Protein AF-A0A5K1BK14-F1 (afdb_monomer)

Foldseek 3Di:
DVLQVCVLVVHDDDDDDDPPPCPVVSVVSSCVSCVVVVHDDDDDDPDPVVVVVVVVVVD

Sequence (59 aa):
RLAIEAFLRGLSVVVSAPTSSGKTLIAETAAASTLIRGRRLFYTTPLKALSNQKYREFR

Secondary structure (DSSP, 8-state):
-HHHHHHHTT--------TTSSHHHHHHHHHHHHHHTT-----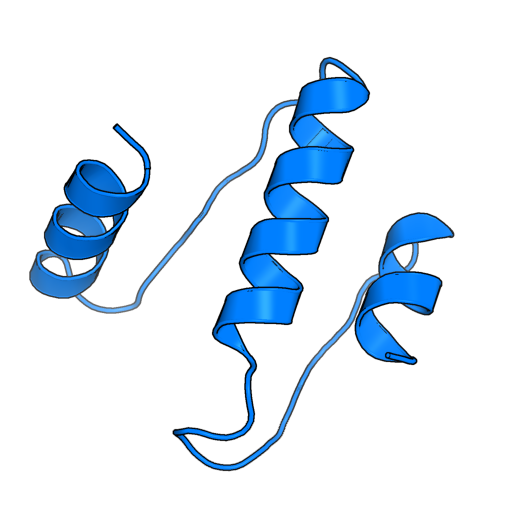--SSHHHHHHHHHHT-

Structure (mmCIF, N/CA/C/O backbone):
data_AF-A0A5K1BK14-F1
#
_entry.id   AF-A0A5K1BK14-F1
#
loop_
_atom_site.group_PDB
_atom_site.id
_atom_site.type_symbol
_atom_site.label_atom_id
_atom_site.label_alt_id
_atom_site.label_comp_id
_atom_site.label_asym_id
_atom_site.label_entity_id
_atom_site.label_seq_id
_atom_site.pdbx_PDB_ins_code
_atom_site.Cartn_x
_atom_site.Cartn_y
_atom_site.Cartn_z
_atom_site.occupancy
_atom_site.B_iso_or_equiv
_atom_site.auth_seq_id
_atom_site.auth_comp_id
_atom_site.auth_asym_id
_atom_site.auth_atom_id
_atom_site.pdbx_PDB_model_num
ATOM 1 N N . ARG A 1 1 ? -6.873 4.474 -12.971 1.00 83.25 1 ARG A N 1
ATOM 2 C CA . ARG A 1 1 ? -8.298 4.859 -12.827 1.00 83.25 1 ARG A CA 1
ATOM 3 C C . ARG A 1 1 ? -9.188 3.661 -12.491 1.00 83.25 1 ARG A C 1
ATOM 5 O O . ARG A 1 1 ? -9.721 3.652 -11.394 1.00 83.25 1 ARG A O 1
ATOM 12 N N . LEU A 1 2 ? -9.243 2.621 -13.334 1.00 94.69 2 LEU A N 1
ATOM 13 C CA . LEU A 1 2 ? -10.046 1.405 -13.091 1.00 94.69 2 LEU A CA 1
ATOM 14 C C . LEU A 1 2 ? -9.840 0.778 -11.698 1.00 94.69 2 LEU A C 1
ATOM 16 O O . LEU A 1 2 ? -10.804 0.464 -11.015 1.00 94.69 2 LEU A O 1
ATOM 20 N N . ALA A 1 3 ? -8.586 0.669 -11.244 1.00 96.25 3 ALA A N 1
ATOM 21 C CA . ALA A 1 3 ? -8.256 0.148 -9.914 1.00 96.25 3 ALA A CA 1
ATOM 22 C C . ALA A 1 3 ? -8.899 0.944 -8.761 1.00 96.25 3 ALA A C 1
ATOM 24 O O . ALA A 1 3 ? -9.379 0.360 -7.796 1.00 96.25 3 ALA A O 1
ATOM 25 N N . ILE A 1 4 ? -8.938 2.274 -8.871 1.00 95.81 4 ILE A N 1
ATOM 26 C CA . ILE A 1 4 ? -9.544 3.144 -7.855 1.00 95.81 4 ILE A CA 1
ATOM 27 C C . ILE A 1 4 ? -11.061 2.956 -7.864 1.00 95.81 4 ILE A C 1
ATOM 29 O O . ILE A 1 4 ? -11.664 2.757 -6.816 1.00 95.81 4 ILE A O 1
ATOM 33 N N . GLU A 1 5 ? -11.680 2.970 -9.044 1.00 96.69 5 GLU A N 1
ATOM 34 C CA . GLU A 1 5 ? -13.129 2.792 -9.188 1.00 96.69 5 GLU A CA 1
ATOM 35 C C . GLU A 1 5 ? -13.590 1.423 -8.662 1.00 96.69 5 GLU A C 1
ATOM 37 O O . GLU A 1 5 ? -14.581 1.349 -7.935 1.00 96.69 5 GLU A O 1
ATOM 42 N N . ALA A 1 6 ? -12.847 0.351 -8.957 1.00 97.25 6 ALA A N 1
ATOM 43 C CA . ALA A 1 6 ? -13.112 -0.985 -8.427 1.00 97.25 6 ALA A CA 1
ATOM 44 C C . ALA A 1 6 ? -13.007 -1.024 -6.892 1.00 97.25 6 ALA A C 1
ATOM 46 O O . ALA A 1 6 ? -13.918 -1.525 -6.229 1.00 97.25 6 ALA A O 1
ATOM 47 N N . PHE A 1 7 ? -11.957 -0.426 -6.318 1.00 96.38 7 PHE A N 1
ATOM 48 C CA . PHE A 1 7 ? -11.802 -0.328 -4.866 1.00 96.38 7 PHE A CA 1
ATOM 49 C C . PHE A 1 7 ? -12.951 0.454 -4.209 1.00 96.38 7 PHE A C 1
ATOM 51 O O . PHE A 1 7 ? -13.509 0.017 -3.203 1.00 96.38 7 PHE A O 1
ATOM 58 N N . LEU A 1 8 ? -13.363 1.588 -4.789 1.00 95.12 8 LEU A N 1
ATOM 59 C CA . LEU A 1 8 ? -14.449 2.418 -4.250 1.00 95.12 8 LEU A CA 1
ATOM 60 C C . LEU A 1 8 ? -15.799 1.687 -4.215 1.00 95.12 8 LEU A C 1
ATOM 62 O O . LEU A 1 8 ? -16.599 1.955 -3.312 1.00 95.12 8 LEU A O 1
ATOM 66 N N . ARG A 1 9 ? -16.014 0.744 -5.143 1.00 96.56 9 ARG A N 1
ATOM 67 C CA . ARG A 1 9 ? -17.163 -0.181 -5.184 1.00 96.56 9 ARG A CA 1
ATOM 68 C C . ARG A 1 9 ? -17.060 -1.339 -4.182 1.00 96.56 9 ARG A C 1
ATOM 70 O O . ARG A 1 9 ? -17.973 -2.152 -4.112 1.00 96.56 9 ARG A O 1
ATOM 77 N N . GLY A 1 10 ? -15.983 -1.413 -3.400 1.00 94.69 10 GLY A N 1
ATOM 78 C CA . GLY A 1 10 ? -15.772 -2.443 -2.381 1.00 94.69 10 GLY A CA 1
ATOM 79 C C . GLY A 1 10 ? -15.127 -3.728 -2.901 1.00 94.69 10 GLY A C 1
ATOM 80 O O . GLY A 1 10 ? -15.155 -4.733 -2.198 1.00 94.69 10 GLY A O 1
ATOM 81 N N . LEU A 1 11 ? -14.554 -3.715 -4.108 1.00 97.44 11 LEU A N 1
ATOM 82 C CA . LEU A 1 11 ? -13.857 -4.870 -4.671 1.00 97.44 11 LEU A CA 1
ATOM 83 C C . LEU A 1 11 ? -12.382 -4.890 -4.249 1.00 97.44 11 LEU A C 1
ATOM 85 O O . LEU A 1 11 ? -11.740 -3.846 -4.117 1.00 97.44 11 LEU A O 1
ATOM 89 N N . SER A 1 12 ? -11.826 -6.092 -4.111 1.00 96.31 12 SER A N 1
ATOM 90 C CA . SER A 1 12 ? -10.381 -6.295 -3.975 1.00 96.31 12 SER A CA 1
ATOM 91 C C . SER A 1 12 ? -9.680 -6.078 -5.315 1.00 96.31 12 SER A C 1
ATOM 93 O O . SER A 1 12 ? -10.186 -6.485 -6.361 1.00 96.31 12 SER A O 1
ATOM 95 N N . VAL A 1 13 ? -8.498 -5.456 -5.293 1.00 96.31 13 VAL A N 1
ATOM 96 C CA . VAL A 1 13 ? -7.758 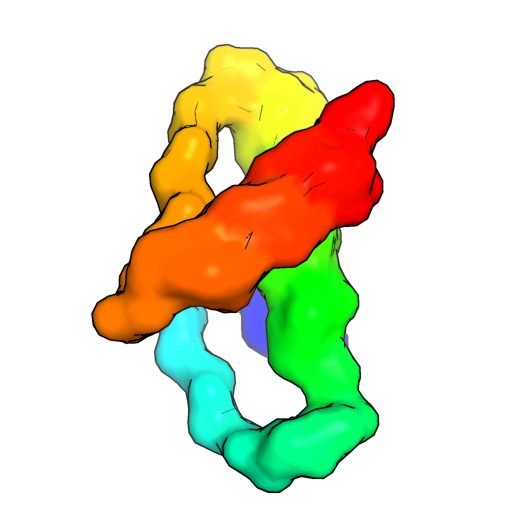-5.089 -6.508 1.00 96.31 13 VAL A CA 1
ATOM 97 C C . VAL A 1 13 ? -6.302 -5.524 -6.405 1.00 96.31 13 VAL A C 1
ATOM 99 O O . VAL A 1 13 ? -5.636 -5.250 -5.409 1.00 96.31 13 VAL A O 1
ATOM 102 N N . VAL A 1 14 ? -5.792 -6.142 -7.471 1.00 95.56 14 VAL A N 1
ATOM 103 C CA . VAL A 1 14 ? -4.362 -6.405 -7.675 1.00 95.56 14 VAL A CA 1
ATOM 104 C C . VAL A 1 14 ? -3.874 -5.513 -8.810 1.00 95.56 14 VAL A C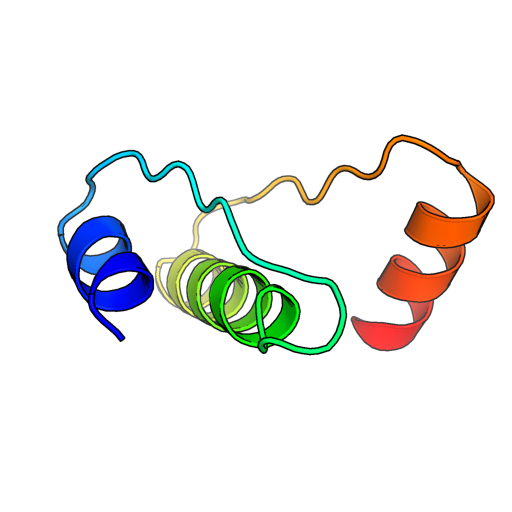 1
ATOM 106 O O . VAL A 1 14 ? -4.481 -5.472 -9.878 1.00 95.56 14 VAL A O 1
ATOM 109 N N . VAL A 1 15 ? -2.780 -4.784 -8.586 1.00 94.62 15 VAL A N 1
ATOM 110 C CA . VAL A 1 15 ? -2.209 -3.872 -9.584 1.00 94.62 15 VAL A CA 1
ATOM 111 C C . VAL A 1 15 ? -0.813 -4.338 -9.966 1.00 94.62 15 VAL A C 1
ATOM 113 O O . VAL A 1 15 ? 0.127 -4.204 -9.185 1.00 94.62 15 VAL A O 1
ATOM 116 N N . SER A 1 16 ? -0.666 -4.810 -11.203 1.00 94.75 16 SER A N 1
ATOM 117 C CA . SER A 1 16 ? 0.635 -5.036 -11.831 1.00 94.75 16 SER A CA 1
ATOM 118 C C . SER A 1 16 ? 0.934 -3.902 -12.807 1.00 94.75 16 SER A C 1
ATOM 120 O O . SER A 1 16 ? 0.128 -3.589 -13.676 1.00 94.75 16 SER A O 1
ATOM 122 N N . ALA A 1 17 ? 2.074 -3.243 -12.627 1.00 92.06 17 ALA A N 1
ATOM 123 C CA . ALA A 1 17 ? 2.575 -2.211 -13.536 1.00 92.06 17 ALA A CA 1
ATOM 124 C C . ALA A 1 17 ? 4.097 -2.041 -13.316 1.00 92.06 17 ALA A C 1
ATOM 126 O O . ALA A 1 17 ? 4.631 -2.590 -12.346 1.00 92.06 17 ALA A O 1
ATOM 127 N N . PRO A 1 18 ? 4.803 -1.232 -14.108 1.00 93.50 18 PRO A N 1
ATOM 128 C CA . PRO A 1 18 ? 6.165 -0.801 -13.783 1.00 93.50 18 PRO A CA 1
ATOM 129 C C . PRO A 1 18 ? 6.241 0.133 -12.557 1.00 93.50 18 PRO A C 1
ATOM 131 O O . PRO A 1 18 ? 5.228 0.661 -12.072 1.00 93.50 18 PRO A O 1
ATOM 134 N N . THR A 1 19 ? 7.445 0.326 -12.012 1.00 89.06 19 THR A N 1
ATOM 135 C CA . THR A 1 19 ? 7.734 1.439 -11.089 1.00 89.06 19 THR A CA 1
ATOM 136 C C . THR A 1 19 ? 7.536 2.774 -11.820 1.00 89.06 19 THR A C 1
ATOM 138 O O . THR A 1 19 ? 7.559 2.828 -13.045 1.00 89.06 19 THR A O 1
ATOM 141 N N . SER A 1 20 ? 7.255 3.857 -11.089 1.00 87.81 20 SER A N 1
ATOM 142 C CA . SER A 1 20 ? 6.890 5.174 -11.658 1.00 87.81 20 SER A CA 1
ATOM 143 C C . SER A 1 20 ? 5.524 5.257 -12.376 1.00 87.81 20 SER A C 1
ATOM 145 O O . SER A 1 20 ? 5.040 6.345 -12.660 1.00 87.81 20 SER A O 1
ATOM 147 N N . SER A 1 21 ? 4.799 4.149 -12.578 1.00 91.00 21 SER A N 1
ATOM 148 C CA . SER A 1 21 ? 3.468 4.159 -13.228 1.00 91.00 21 SER A CA 1
ATOM 149 C C . SER A 1 21 ? 2.295 4.594 -12.327 1.00 91.00 21 SER A C 1
ATOM 151 O O . SER A 1 21 ? 1.143 4.283 -12.619 1.00 91.00 21 SER A O 1
ATOM 153 N N . GLY A 1 22 ? 2.559 5.255 -11.196 1.00 86.75 22 GLY A N 1
ATOM 154 C CA . GLY A 1 22 ? 1.503 5.815 -10.340 1.00 86.75 22 GLY A CA 1
ATOM 155 C C . GLY A 1 22 ? 0.775 4.830 -9.412 1.00 86.75 22 GLY A C 1
ATOM 156 O O . GLY A 1 22 ? -0.335 5.120 -8.974 1.00 86.75 22 GLY A O 1
ATOM 157 N N . LYS A 1 23 ? 1.371 3.680 -9.051 1.00 93.12 23 LYS A N 1
ATOM 158 C CA . LYS A 1 23 ? 0.773 2.775 -8.037 1.00 93.12 23 LYS A CA 1
ATOM 159 C C . LYS A 1 23 ? 0.545 3.459 -6.693 1.00 93.12 23 LYS A C 1
ATOM 161 O O . LYS A 1 23 ? -0.425 3.152 -6.009 1.00 93.12 23 LYS A O 1
ATOM 166 N N . THR A 1 24 ? 1.444 4.373 -6.331 1.00 90.75 24 THR A N 1
ATOM 167 C CA . THR A 1 24 ? 1.368 5.145 -5.091 1.00 90.75 24 THR A CA 1
ATOM 168 C C . THR A 1 24 ? 0.048 5.906 -5.003 1.00 90.75 24 THR A C 1
ATOM 170 O O . THR A 1 24 ? -0.652 5.762 -4.009 1.00 90.75 24 THR A O 1
ATOM 173 N N . LEU A 1 25 ? -0.365 6.566 -6.093 1.00 91.75 25 LEU A N 1
ATOM 174 C CA . LEU A 1 25 ? -1.633 7.296 -6.170 1.00 91.75 25 LEU A CA 1
ATOM 175 C C . LEU A 1 25 ? -2.848 6.392 -5.908 1.00 91.75 25 LEU A C 1
ATOM 177 O O . LEU A 1 25 ? -3.816 6.811 -5.276 1.00 91.75 25 LEU A O 1
ATOM 181 N N . ILE A 1 26 ? -2.810 5.140 -6.379 1.00 94.12 26 ILE A N 1
ATOM 182 C CA . ILE A 1 26 ? -3.889 4.171 -6.137 1.00 94.12 26 ILE A CA 1
ATOM 183 C C . ILE A 1 26 ? -4.000 3.881 -4.637 1.00 94.12 26 ILE A C 1
ATOM 185 O O . ILE A 1 26 ? -5.099 3.931 -4.085 1.00 94.12 26 ILE A O 1
ATOM 189 N N . ALA A 1 27 ? -2.871 3.616 -3.979 1.00 91.81 27 ALA A N 1
ATOM 190 C CA . ALA A 1 27 ? -2.838 3.330 -2.549 1.00 91.81 27 ALA A CA 1
ATOM 191 C C . ALA A 1 27 ? -3.233 4.552 -1.699 1.00 91.81 27 ALA A C 1
ATOM 193 O O . ALA A 1 27 ? -3.991 4.402 -0.746 1.00 91.81 27 ALA A O 1
ATOM 194 N N . GLU A 1 28 ? -2.789 5.756 -2.067 1.00 91.44 28 GLU A N 1
ATOM 195 C CA . GLU A 1 28 ? -3.148 7.014 -1.392 1.00 91.44 28 GLU A CA 1
ATOM 196 C C . GLU A 1 28 ? -4.643 7.320 -1.516 1.00 91.44 28 GLU A C 1
ATOM 198 O O . GLU A 1 28 ? -5.298 7.634 -0.523 1.00 91.44 28 GLU A O 1
ATOM 203 N N . THR A 1 29 ? -5.218 7.142 -2.709 1.00 93.62 29 T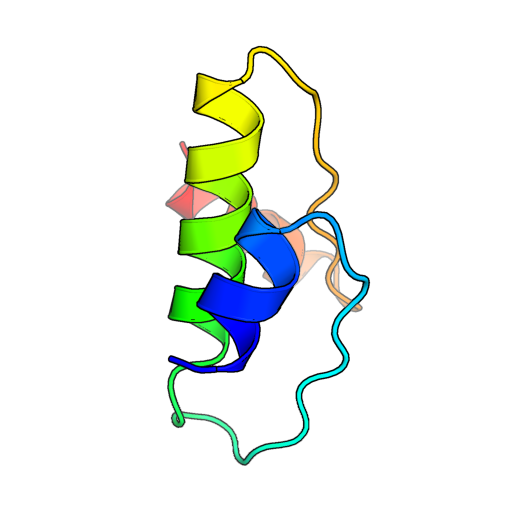HR A N 1
ATOM 204 C CA . THR A 1 29 ? -6.659 7.346 -2.925 1.00 93.62 29 THR A CA 1
ATOM 205 C C . THR A 1 29 ? -7.488 6.337 -2.126 1.00 93.62 29 THR A C 1
ATOM 207 O O . THR A 1 29 ? -8.493 6.697 -1.508 1.00 93.62 29 THR A O 1
ATOM 210 N N . ALA A 1 30 ? -7.058 5.071 -2.100 1.00 94.12 30 ALA A N 1
ATOM 211 C CA . ALA A 1 30 ? -7.694 4.035 -1.292 1.00 94.12 30 ALA A CA 1
ATOM 212 C C . ALA A 1 30 ? -7.605 4.354 0.210 1.00 94.12 30 ALA A C 1
ATOM 214 O O . ALA A 1 30 ? -8.594 4.201 0.935 1.00 94.12 30 ALA A O 1
ATOM 215 N N . ALA A 1 31 ? -6.452 4.850 0.669 1.00 92.69 31 ALA A N 1
ATOM 216 C CA . ALA A 1 31 ? -6.248 5.235 2.057 1.00 92.69 31 ALA A CA 1
ATOM 217 C C . ALA A 1 31 ? -7.163 6.400 2.459 1.00 92.69 31 ALA A C 1
ATOM 219 O O . ALA A 1 31 ? -7.933 6.270 3.411 1.00 92.69 31 ALA A O 1
ATOM 220 N N . ALA A 1 32 ? -7.163 7.487 1.682 1.00 92.50 32 ALA A N 1
ATOM 221 C CA . ALA A 1 32 ? -8.013 8.653 1.915 1.00 92.50 32 ALA A CA 1
ATOM 222 C C . ALA A 1 32 ? -9.503 8.276 1.955 1.00 92.50 32 ALA A C 1
ATOM 224 O O . ALA A 1 32 ? -10.209 8.629 2.898 1.00 92.50 32 ALA A O 1
ATOM 225 N N . SER A 1 33 ? -9.981 7.487 0.985 1.00 94.69 33 SER A N 1
ATOM 226 C CA . SER A 1 33 ? -11.377 7.031 0.960 1.00 94.69 33 SER A CA 1
ATOM 227 C C . SER A 1 33 ? -11.744 6.187 2.186 1.00 94.69 33 SER A C 1
ATOM 229 O O . SER A 1 33 ? -12.844 6.318 2.725 1.00 94.69 33 SER A O 1
ATOM 231 N N . THR A 1 34 ? -10.825 5.339 2.653 1.00 94.94 34 THR A N 1
ATOM 232 C CA . THR A 1 34 ? -11.051 4.491 3.832 1.00 94.94 34 THR A CA 1
ATOM 233 C C . THR A 1 34 ? -11.152 5.325 5.110 1.00 94.94 34 THR A C 1
ATOM 235 O O . THR A 1 34 ? -12.060 5.092 5.912 1.00 94.94 34 THR A O 1
ATOM 238 N N . LEU A 1 35 ? -10.284 6.330 5.263 1.00 93.06 35 LEU A N 1
ATOM 239 C CA . LEU A 1 35 ? -10.301 7.257 6.398 1.00 93.06 35 LEU A CA 1
ATOM 240 C C . LEU A 1 35 ? -11.562 8.131 6.412 1.00 93.06 35 LEU A C 1
ATOM 242 O O . LEU A 1 35 ? -12.188 8.262 7.460 1.00 93.06 35 LEU A O 1
ATOM 246 N N . ILE A 1 36 ? -11.989 8.658 5.256 1.00 94.88 36 ILE A N 1
ATOM 247 C CA . ILE A 1 36 ? -13.239 9.435 5.124 1.00 94.88 36 ILE A CA 1
ATOM 248 C C . ILE A 1 36 ? -14.457 8.606 5.554 1.00 94.88 36 ILE A C 1
ATOM 250 O O . ILE A 1 36 ? -15.393 9.129 6.150 1.00 94.88 36 ILE A O 1
ATOM 254 N N . ARG A 1 37 ? -14.439 7.293 5.300 1.00 95.44 37 ARG A N 1
ATOM 255 C CA . ARG A 1 37 ? -15.488 6.359 5.741 1.00 95.44 37 ARG A CA 1
ATOM 256 C C . ARG A 1 37 ? -15.389 5.986 7.231 1.00 95.44 37 ARG A C 1
ATOM 258 O O . ARG A 1 37 ? -16.107 5.088 7.663 1.00 95.44 37 ARG A O 1
ATOM 265 N N . GLY A 1 38 ? 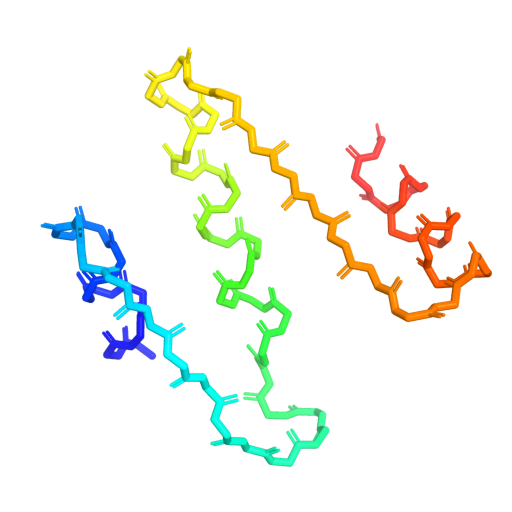-14.489 6.602 8.003 1.00 96.25 38 GLY A N 1
ATOM 266 C CA . GLY A 1 38 ? -14.270 6.300 9.422 1.00 96.25 38 GLY A CA 1
ATOM 267 C C . GLY A 1 38 ? -13.704 4.899 9.675 1.00 96.25 38 GLY A C 1
ATOM 268 O O . GLY A 1 38 ? -13.843 4.360 10.772 1.00 96.25 38 GLY A O 1
ATOM 269 N N . ARG A 1 39 ? -13.101 4.267 8.658 1.00 96.06 39 ARG A N 1
ATOM 270 C CA . ARG A 1 39 ? -12.553 2.908 8.751 1.00 96.06 39 ARG A CA 1
ATOM 271 C C . ARG A 1 39 ? -11.040 2.948 8.938 1.00 96.06 39 ARG A C 1
ATOM 273 O O . ARG A 1 39 ? -10.362 3.915 8.603 1.00 96.06 39 ARG A O 1
ATOM 280 N N . ARG A 1 40 ? -10.504 1.849 9.465 1.00 94.19 40 ARG A N 1
ATOM 281 C CA . ARG A 1 40 ? -9.061 1.643 9.638 1.00 94.19 40 ARG A CA 1
ATOM 282 C C . ARG A 1 40 ? -8.477 0.985 8.390 1.00 94.19 40 ARG A C 1
ATOM 284 O O . ARG A 1 40 ? -9.163 0.214 7.721 1.00 94.19 40 ARG A O 1
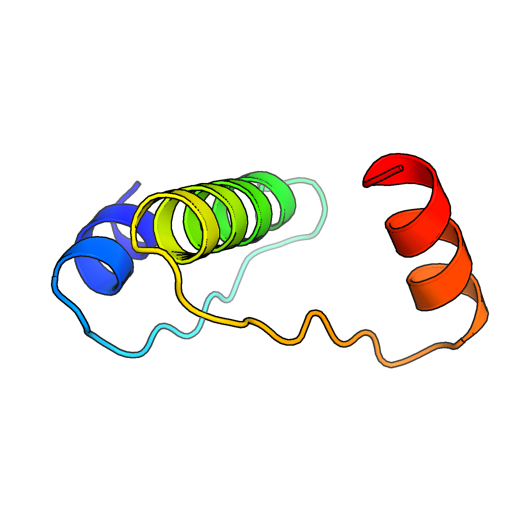ATOM 291 N N . LEU A 1 41 ? -7.208 1.261 8.113 1.00 93.88 41 LEU A N 1
ATOM 292 C CA . LEU A 1 41 ? -6.453 0.652 7.020 1.00 93.88 41 LEU A CA 1
ATOM 293 C C . LEU A 1 41 ? -5.051 0.262 7.487 1.00 93.88 41 LEU A C 1
ATOM 295 O O . LEU A 1 41 ? -4.510 0.867 8.412 1.00 93.88 41 LEU A O 1
ATOM 299 N N . PHE A 1 42 ? -4.460 -0.720 6.813 1.00 93.44 42 PHE A N 1
ATOM 300 C CA . PHE A 1 42 ? -3.064 -1.102 6.997 1.00 93.44 42 PHE A CA 1
ATOM 301 C C . PHE A 1 42 ? -2.300 -0.834 5.703 1.00 93.44 42 PHE A C 1
ATOM 303 O O . PHE A 1 42 ? -2.689 -1.315 4.641 1.00 93.44 42 PHE A O 1
ATOM 310 N N . TYR A 1 43 ? -1.215 -0.068 5.798 1.00 92.94 43 TYR A N 1
ATOM 311 C CA . TYR A 1 43 ? -0.278 0.148 4.700 1.00 92.94 43 TYR A CA 1
ATOM 312 C C . TYR A 1 43 ? 0.996 -0.644 4.989 1.00 92.94 43 TYR A C 1
ATOM 314 O O . TYR A 1 43 ? 1.717 -0.345 5.940 1.00 92.94 43 TYR A O 1
ATOM 322 N N . THR A 1 44 ? 1.264 -1.676 4.193 1.00 94.12 44 THR A N 1
ATOM 323 C CA . THR A 1 44 ? 2.389 -2.591 4.412 1.00 94.12 44 THR A CA 1
ATOM 324 C C . THR A 1 44 ? 3.406 -2.479 3.289 1.00 94.12 44 THR A C 1
ATOM 326 O O . THR A 1 44 ? 3.042 -2.440 2.115 1.00 94.12 44 THR A O 1
ATOM 329 N N . THR A 1 45 ? 4.688 -2.492 3.641 1.00 93.38 45 THR A N 1
ATOM 330 C CA . THR A 1 45 ? 5.796 -2.597 2.685 1.00 93.38 45 THR A CA 1
ATOM 331 C C . THR A 1 45 ? 6.715 -3.746 3.108 1.00 93.38 45 THR A C 1
ATOM 333 O O . THR A 1 45 ? 6.750 -4.076 4.296 1.00 93.38 45 THR A O 1
ATOM 336 N N . PRO A 1 46 ? 7.467 -4.366 2.182 1.00 94.88 46 PRO A N 1
ATOM 337 C CA . PRO A 1 46 ? 8.327 -5.502 2.517 1.00 94.88 46 PRO A CA 1
ATOM 338 C C . PRO A 1 46 ? 9.574 -5.118 3.333 1.00 94.88 46 PRO A C 1
ATOM 340 O O . PRO A 1 46 ? 10.252 -5.999 3.850 1.00 94.88 46 PRO A O 1
ATOM 343 N N . LEU A 1 47 ? 9.902 -3.824 3.462 1.00 96.62 47 LEU A N 1
ATOM 344 C CA . LEU A 1 47 ? 11.110 -3.349 4.142 1.00 96.62 47 LEU A CA 1
ATOM 345 C C . LEU A 1 47 ? 10.775 -2.284 5.188 1.00 96.62 47 LEU A C 1
ATOM 347 O O . LEU A 1 47 ? 10.147 -1.274 4.877 1.00 96.62 47 LEU A O 1
ATOM 351 N N . LYS A 1 48 ? 11.302 -2.433 6.411 1.00 95.62 48 LYS A N 1
ATOM 352 C CA . LYS A 1 48 ? 11.107 -1.461 7.507 1.00 95.62 48 LYS A CA 1
ATOM 353 C C . LYS A 1 48 ? 11.478 -0.029 7.106 1.00 95.62 48 LYS A C 1
ATOM 355 O O . LYS A 1 48 ? 10.778 0.908 7.477 1.00 95.62 48 LYS A O 1
ATOM 360 N N . ALA A 1 49 ? 12.556 0.146 6.340 1.00 96.75 49 ALA A N 1
ATOM 361 C CA . ALA A 1 49 ? 12.990 1.462 5.874 1.00 96.75 49 ALA A CA 1
ATOM 362 C C . ALA A 1 49 ? 11.919 2.158 5.011 1.00 96.75 49 ALA A C 1
ATOM 364 O O . ALA A 1 49 ? 11.673 3.350 5.194 1.00 96.75 49 ALA A O 1
ATOM 365 N N . LEU A 1 50 ? 11.231 1.406 4.145 1.00 93.81 50 LEU A N 1
ATOM 366 C CA . LEU A 1 50 ? 10.150 1.924 3.303 1.00 93.81 50 LEU A CA 1
ATOM 367 C C . LEU A 1 50 ? 8.895 2.229 4.126 1.00 93.81 50 LEU A C 1
ATOM 369 O O . LEU A 1 50 ? 8.269 3.266 3.921 1.00 93.81 50 LEU A O 1
ATOM 373 N N . SER A 1 51 ? 8.572 1.387 5.112 1.00 93.69 51 SER A N 1
ATOM 374 C CA . SER A 1 51 ? 7.496 1.679 6.066 1.00 93.69 51 SER A CA 1
ATOM 375 C C . SER A 1 51 ? 7.770 2.970 6.847 1.00 93.69 51 SER A C 1
ATOM 377 O O . SER A 1 51 ? 6.880 3.805 6.968 1.00 93.69 51 SER A O 1
ATOM 379 N N . ASN A 1 52 ? 9.003 3.184 7.319 1.00 94.81 52 ASN A N 1
ATOM 380 C CA . ASN A 1 52 ? 9.399 4.415 8.012 1.00 94.81 52 ASN A CA 1
ATOM 381 C C . ASN A 1 52 ? 9.324 5.646 7.102 1.00 94.81 52 ASN A C 1
ATOM 383 O O . ASN A 1 52 ? 8.913 6.716 7.546 1.00 94.81 52 ASN A O 1
ATOM 387 N N . GLN A 1 53 ? 9.733 5.510 5.838 1.00 93.50 53 GLN A N 1
ATOM 388 C CA . GLN A 1 53 ? 9.597 6.578 4.854 1.00 93.50 53 GLN A CA 1
ATOM 389 C C . GLN A 1 53 ? 8.122 6.958 4.677 1.00 93.50 53 GLN A C 1
ATOM 391 O O . GLN A 1 53 ? 7.775 8.121 4.853 1.00 93.50 53 GLN A O 1
ATOM 396 N N . LYS A 1 54 ? 7.249 5.975 4.435 1.00 90.38 54 LYS A N 1
ATOM 397 C CA . LYS A 1 54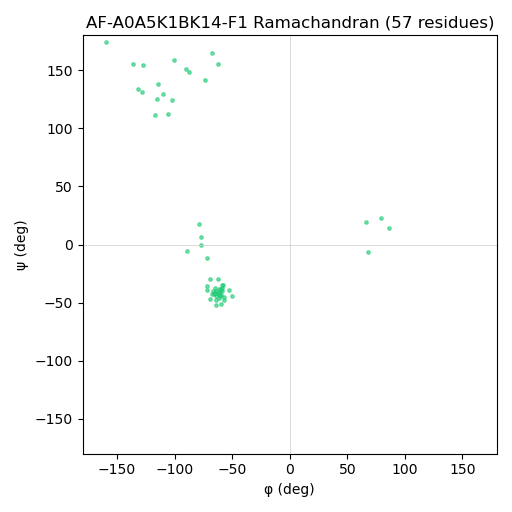 ? 5.813 6.206 4.236 1.00 90.38 54 LYS A CA 1
ATOM 398 C C . LYS A 1 54 ? 5.118 6.747 5.480 1.00 90.38 54 LYS A C 1
ATOM 400 O O . LYS A 1 54 ? 4.286 7.634 5.369 1.00 90.38 54 LYS A O 1
ATOM 405 N N . TYR A 1 55 ? 5.507 6.286 6.666 1.00 90.62 55 TYR A N 1
ATOM 406 C CA . TYR A 1 55 ? 5.002 6.837 7.923 1.00 90.62 55 TYR A CA 1
ATOM 407 C C . TYR A 1 55 ? 5.309 8.333 8.068 1.00 90.62 55 TYR A C 1
ATOM 409 O O . TYR A 1 55 ? 4.463 9.074 8.555 1.00 90.62 55 TYR A O 1
ATOM 417 N N . ARG A 1 56 ? 6.494 8.783 7.631 1.00 93.06 56 ARG A N 1
ATOM 418 C CA . ARG A 1 56 ? 6.845 10.211 7.614 1.00 93.06 56 ARG A CA 1
ATOM 419 C C . ARG A 1 56 ? 6.104 10.989 6.530 1.00 93.06 56 ARG A C 1
ATOM 421 O O . ARG A 1 56 ? 5.758 12.128 6.777 1.00 93.06 56 ARG A O 1
ATOM 428 N N . GLU A 1 57 ? 5.864 10.389 5.366 1.00 87.94 57 GLU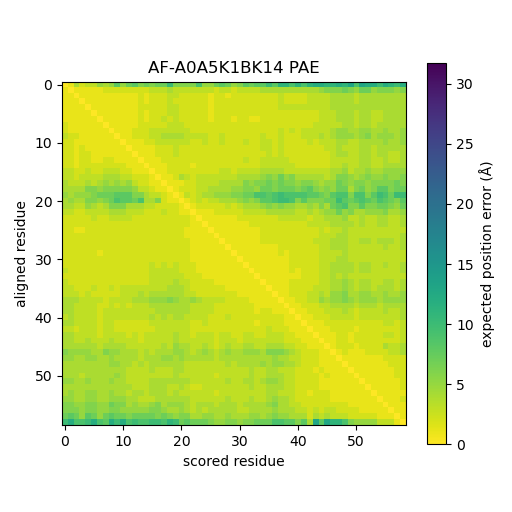 A N 1
ATOM 429 C CA . GLU A 1 57 ? 5.100 11.020 4.276 1.00 87.94 57 GLU A CA 1
ATOM 430 C C . GLU A 1 57 ? 3.603 11.174 4.601 1.00 87.94 57 GLU A C 1
ATOM 432 O O . GLU A 1 57 ? 2.963 12.092 4.103 1.00 87.94 57 GLU A O 1
ATOM 437 N N . PHE A 1 58 ? 3.034 10.281 5.417 1.00 83.62 58 PHE A N 1
ATOM 438 C CA . PHE A 1 58 ? 1.624 10.332 5.834 1.00 83.62 58 PHE A CA 1
ATOM 439 C C . PHE A 1 58 ? 1.368 11.155 7.106 1.00 83.62 58 PHE A C 1
ATOM 441 O O . PHE A 1 58 ? 0.213 11.287 7.514 1.00 83.62 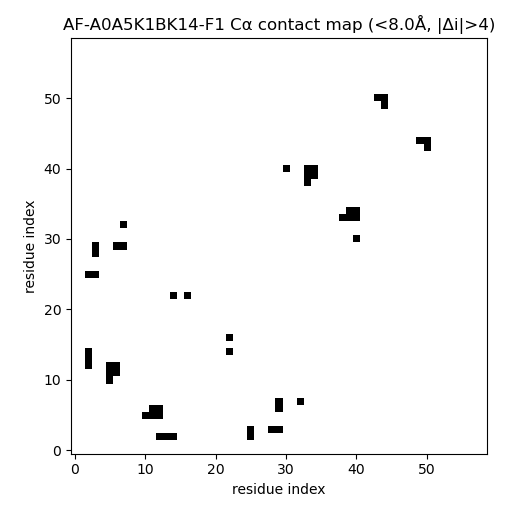58 PHE A O 1
ATOM 448 N N . ARG A 1 59 ? 2.426 11.634 7.762 1.00 80.19 59 ARG A N 1
ATOM 449 C CA . ARG A 1 59 ? 2.388 12.461 8.975 1.00 80.19 59 ARG A CA 1
ATOM 450 C C . ARG A 1 59 ? 2.357 13.936 8.610 1.00 80.19 59 ARG A C 1
ATOM 452 O O . ARG A 1 59 ? 1.670 14.665 9.356 1.00 80.19 59 ARG A O 1
#

InterPro domains:
  IPR011545 DEAD/DEAH-box helicase domain [PF00270] (3-59)
  IPR014001 Helicase superfamily 1/2, ATP-binding domain [PS51192] (4-59)
  IPR027417 P-loop containing nucleoside triphosphate hydrolase [G3DSA:3.40.50.300] (1-59)
  IPR027417 P-loop containing nucleoside triphosphate hydrolase [SSF52540] (3-59)
  IPR050699 ATP-dependent RNA helicase SUPV3-like [PTHR12131] (6-59)

Organism: NCBI:txid210225

pLDDT: mean 93.23, std 3.45, range [80.19, 97.44]

Solvent-accessible surface area (backbone atoms only — not comparable to full-atom values): 3922 Å² total; per-residue (Å²): 107,70,64,51,57,43,41,76,73,72,43,89,78,86,86,89,76,68,86,92,70,53,66,64,58,48,54,51,52,53,48,54,55,38,49,75,70,76,45,88,84,85,91,84,62,99,42,72,70,57,42,54,51,50,55,60,74,76,104

Mean predicted aligned error: 3.03 Å

Radius of gyration: 12.09 Å; Cα contacts (8 Å, |Δi|>4): 26; chains: 1; bounding box: 30×19×23 Å